Protein AF-A0A2I1HEQ5-F1 (afdb_monomer)

Organism: NCBI:txid588596

Structure (mmCIF, N/CA/C/O backbone):
data_AF-A0A2I1HEQ5-F1
#
_entry.id   AF-A0A2I1HEQ5-F1
#
loop_
_atom_site.group_PDB
_atom_site.id
_atom_site.type_symbol
_atom_site.label_atom_id
_atom_site.label_alt_id
_atom_site.label_comp_id
_atom_site.label_asym_id
_atom_site.label_entity_id
_atom_site.label_seq_id
_atom_site.pdbx_PDB_ins_code
_atom_site.Cartn_x
_atom_site.Cartn_y
_atom_site.Cartn_z
_atom_site.occupancy
_atom_site.B_iso_or_equiv
_atom_site.auth_seq_id
_atom_site.auth_comp_id
_atom_site.auth_asym_id
_atom_site.auth_atom_id
_atom_site.pdbx_PDB_model_num
ATOM 1 N N . MET A 1 1 ? -15.026 23.126 -19.204 1.00 36.38 1 MET A N 1
ATOM 2 C CA . MET A 1 1 ? -14.667 22.413 -20.449 1.00 36.38 1 MET A CA 1
ATOM 3 C C . MET A 1 1 ? -15.537 21.174 -20.528 1.00 36.38 1 MET A C 1
ATOM 5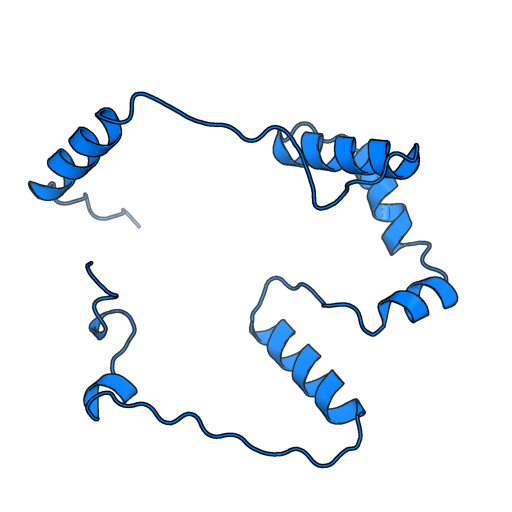 O O . MET A 1 1 ? -15.381 20.282 -19.709 1.00 36.38 1 MET A O 1
ATOM 9 N N . TYR A 1 2 ? -16.536 21.182 -21.407 1.00 38.19 2 TYR A N 1
ATOM 10 C CA . TYR A 1 2 ? -17.517 20.104 -21.507 1.00 38.19 2 TYR A CA 1
ATOM 11 C C . TYR A 1 2 ? -16.854 18.829 -22.041 1.00 38.19 2 TYR A C 1
ATOM 13 O O . TYR A 1 2 ? -16.224 18.858 -23.099 1.00 38.19 2 TYR A O 1
ATOM 21 N N . SER A 1 3 ? -16.997 17.726 -21.301 1.00 46.75 3 SER A N 1
ATOM 22 C CA . SER A 1 3 ? -16.622 16.391 -21.769 1.00 46.75 3 SER A CA 1
ATOM 23 C C . SER A 1 3 ? -17.430 16.061 -23.026 1.00 46.75 3 SER A C 1
ATOM 25 O O . SER A 1 3 ? -18.648 16.262 -23.069 1.00 46.75 3 SER A O 1
ATOM 27 N N . LYS A 1 4 ? -16.742 15.616 -24.081 1.00 48.09 4 LYS A N 1
ATOM 28 C CA . LYS A 1 4 ? -17.368 15.171 -25.330 1.00 48.09 4 LYS A CA 1
ATOM 29 C C . LYS A 1 4 ? -18.312 14.006 -25.006 1.00 48.09 4 LYS A C 1
ATOM 31 O O . LYS A 1 4 ? -17.922 13.083 -24.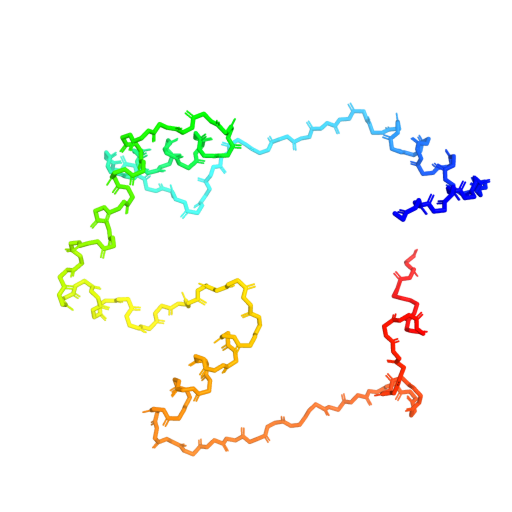299 1.00 48.09 4 LYS A O 1
ATOM 36 N N . LYS A 1 5 ? -19.544 14.053 -25.529 1.00 50.50 5 LYS A N 1
ATOM 37 C CA . LYS A 1 5 ? -20.526 12.961 -25.411 1.00 50.50 5 LYS A CA 1
ATOM 38 C C . LYS A 1 5 ? -19.878 11.618 -25.794 1.00 50.50 5 LYS A C 1
ATOM 40 O O . LYS A 1 5 ? -19.220 11.578 -26.839 1.00 50.50 5 LYS A O 1
ATOM 45 N N . PRO A 1 6 ? -20.081 10.538 -25.018 1.00 51.81 6 PRO A N 1
ATOM 46 C CA . PRO A 1 6 ? -19.622 9.219 -25.420 1.00 51.81 6 PRO A CA 1
ATOM 47 C C . PRO A 1 6 ? -20.369 8.816 -26.695 1.00 51.81 6 PRO A C 1
ATOM 49 O O . PRO A 1 6 ? -21.592 8.945 -26.786 1.00 51.81 6 PRO A O 1
ATOM 52 N N . ARG A 1 7 ? -19.623 8.382 -27.712 1.00 54.69 7 ARG A N 1
ATOM 53 C CA . ARG A 1 7 ? -20.217 7.717 -28.872 1.00 54.69 7 ARG A CA 1
ATOM 54 C C . ARG A 1 7 ? -20.692 6.353 -28.382 1.00 54.69 7 ARG A C 1
ATOM 56 O O . ARG A 1 7 ? -19.891 5.579 -27.868 1.00 54.69 7 ARG A O 1
ATOM 63 N N . HIS A 1 8 ? -21.992 6.101 -28.479 1.00 52.38 8 HIS A N 1
ATOM 64 C CA . HIS A 1 8 ? -22.569 4.790 -28.208 1.00 52.38 8 HIS A CA 1
ATOM 65 C C . HIS A 1 8 ? -22.180 3.840 -29.347 1.00 52.38 8 HIS A C 1
ATOM 67 O O . HIS A 1 8 ? -22.918 3.707 -30.321 1.00 52.38 8 HIS A O 1
ATOM 73 N N . ASP A 1 9 ? -21.003 3.226 -29.245 1.00 58.19 9 ASP A N 1
ATOM 74 C CA . ASP A 1 9 ? -20.638 2.086 -30.083 1.00 58.19 9 ASP A CA 1
ATOM 75 C C . ASP A 1 9 ? -21.396 0.844 -29.599 1.00 58.19 9 ASP A C 1
ATOM 77 O O . ASP A 1 9 ? -21.601 0.644 -28.400 1.00 58.19 9 ASP A O 1
ATOM 81 N N . SER A 1 10 ? -21.805 -0.022 -30.527 1.00 58.12 10 SER A N 1
ATOM 82 C CA . SER A 1 10 ? -22.541 -1.268 -30.247 1.00 58.12 10 SER A CA 1
ATOM 83 C C . SER A 1 10 ? -21.844 -2.190 -29.233 1.00 58.12 10 SER A C 1
ATOM 85 O O . SER A 1 10 ? -22.509 -2.988 -28.572 1.00 58.12 10 SER A O 1
ATOM 87 N N . LEU A 1 11 ? -20.529 -2.039 -29.050 1.00 58.59 11 LEU A N 1
ATOM 88 C CA . LEU A 1 11 ? -19.730 -2.723 -28.032 1.00 58.59 11 LEU A CA 1
ATOM 89 C C . LEU A 1 11 ? -20.090 -2.313 -26.592 1.00 58.59 11 LEU A C 1
ATOM 91 O O . LEU A 1 11 ? -20.060 -3.170 -25.709 1.00 58.59 11 LEU A O 1
ATOM 95 N N . SER A 1 12 ? -20.487 -1.057 -26.332 1.00 58.09 12 SER A N 1
ATOM 96 C CA . SER A 1 12 ? -20.818 -0.610 -24.963 1.00 58.09 12 SER A CA 1
ATOM 97 C C . SER A 1 12 ? -22.100 -1.251 -24.433 1.00 58.09 12 SER A C 1
ATOM 99 O O . SER A 1 12 ? -22.255 -1.453 -23.233 1.00 58.09 12 SER A O 1
ATOM 101 N N . ASN A 1 13 ? -23.036 -1.570 -25.328 1.00 60.78 13 ASN A N 1
ATOM 102 C CA . ASN A 1 13 ? -24.270 -2.257 -24.956 1.00 60.78 13 ASN A CA 1
ATOM 103 C C . ASN A 1 13 ? -23.996 -3.735 -24.636 1.00 60.78 13 ASN A C 1
ATOM 105 O O . ASN A 1 13 ? -24.635 -4.301 -23.753 1.00 60.78 13 ASN A O 1
ATOM 109 N N . ASN A 1 14 ? -23.009 -4.346 -25.298 1.00 69.94 14 ASN A N 1
ATOM 110 C CA . ASN A 1 14 ? -22.616 -5.729 -25.037 1.00 69.94 14 ASN A CA 1
ATOM 111 C C . ASN A 1 14 ? -21.898 -5.894 -23.692 1.00 69.94 14 ASN A C 1
ATOM 113 O O . ASN A 1 14 ? -22.190 -6.853 -22.983 1.00 69.94 14 ASN A O 1
ATOM 117 N N . SER A 1 15 ? -21.023 -4.965 -23.292 1.00 73.38 15 SER A N 1
ATOM 118 C CA . SER A 1 15 ? -20.339 -5.053 -21.991 1.00 73.38 15 SER A CA 1
ATOM 119 C C . SER A 1 15 ? -21.303 -4.923 -20.809 1.00 73.38 15 SER A C 1
ATOM 121 O O . SER A 1 15 ? -21.199 -5.688 -19.852 1.00 73.38 15 SER A O 1
ATOM 123 N N . MET A 1 16 ? -22.291 -4.026 -20.896 1.00 76.94 16 MET A N 1
ATOM 124 C CA . MET A 1 16 ? -23.342 -3.896 -19.881 1.00 76.94 16 MET A CA 1
ATOM 125 C C . MET A 1 16 ? -24.198 -5.168 -19.791 1.00 76.94 16 MET A C 1
ATOM 127 O O . MET A 1 16 ? -24.525 -5.625 -18.698 1.00 76.94 16 MET A O 1
ATOM 131 N N . ASN A 1 17 ? -24.531 -5.775 -20.934 1.00 81.75 17 ASN A N 1
ATOM 132 C CA . ASN A 1 17 ? -25.288 -7.025 -20.968 1.00 81.75 17 ASN A CA 1
ATOM 133 C C . ASN A 1 17 ? -24.514 -8.189 -20.337 1.00 81.75 17 ASN A C 1
ATOM 135 O O . ASN A 1 17 ? -25.112 -8.962 -19.599 1.00 81.75 17 ASN A O 1
ATOM 139 N N . VAL A 1 18 ? -23.203 -8.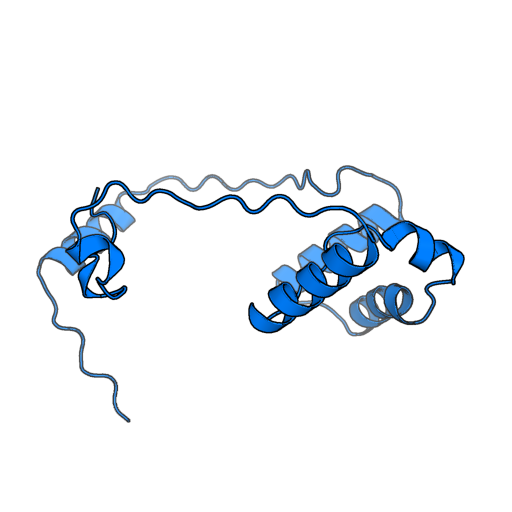294 -20.581 1.00 82.62 18 VAL A N 1
ATOM 140 C CA . VAL A 1 18 ? -22.334 -9.297 -19.938 1.00 82.62 18 VAL A CA 1
ATOM 141 C C . VAL A 1 18 ? -22.201 -9.031 -18.438 1.00 82.62 18 VAL A C 1
ATOM 143 O O . VAL A 1 18 ? -22.303 -9.961 -17.647 1.00 82.62 18 VAL A O 1
ATOM 146 N N . TYR A 1 19 ? -22.056 -7.771 -18.018 1.00 83.69 19 TYR A N 1
ATOM 147 C CA . TYR A 1 19 ? -22.042 -7.420 -16.596 1.00 83.69 19 TYR A CA 1
ATOM 148 C C . TYR A 1 19 ? -23.340 -7.844 -15.888 1.00 83.69 19 TYR A C 1
ATOM 150 O O . TYR A 1 19 ? -23.309 -8.417 -14.803 1.00 83.69 19 TYR A O 1
ATOM 158 N N . ASN A 1 20 ? -24.488 -7.654 -16.538 1.00 84.94 20 ASN A N 1
ATOM 159 C CA . ASN A 1 20 ? -25.787 -8.069 -16.005 1.00 84.94 20 ASN A CA 1
ATOM 160 C C . ASN A 1 20 ? -25.994 -9.600 -15.987 1.00 84.94 20 ASN A C 1
ATOM 162 O O . ASN A 1 20 ? -26.991 -10.062 -15.436 1.00 84.94 20 ASN A O 1
ATOM 166 N N . GLN A 1 21 ? -25.095 -10.392 -16.587 1.00 88.56 21 GLN A N 1
ATOM 167 C CA . GLN A 1 21 ? -25.128 -11.858 -16.508 1.00 88.56 21 GLN A CA 1
ATOM 168 C C . GLN A 1 21 ? -24.462 -12.400 -15.238 1.00 88.56 21 GLN A C 1
ATOM 170 O O . GLN A 1 21 ? -24.662 -13.572 -14.919 1.00 88.56 21 GLN A O 1
ATOM 175 N N . PHE A 1 22 ? -23.697 -11.589 -14.498 1.00 88.75 22 PHE A N 1
ATOM 176 C CA . PHE A 1 22 ? -23.175 -12.008 -13.200 1.00 88.75 22 PHE A CA 1
ATOM 177 C C . PHE A 1 22 ? -24.327 -12.146 -12.200 1.00 88.75 22 PHE A C 1
ATOM 179 O O . PHE A 1 22 ? -24.989 -11.171 -11.853 1.00 88.75 22 PHE A O 1
ATOM 186 N N . GLN A 1 23 ? -24.572 -13.375 -11.747 1.00 90.44 23 GLN A N 1
ATOM 187 C CA . GLN A 1 23 ? -25.639 -13.689 -10.787 1.00 90.44 23 GLN A CA 1
ATOM 188 C C . GLN A 1 23 ? -25.128 -13.790 -9.350 1.00 90.44 23 GLN A C 1
ATOM 190 O O . GLN A 1 23 ? -25.904 -13.668 -8.406 1.00 90.44 23 GLN A O 1
ATOM 195 N N . GLU A 1 24 ? -23.826 -14.008 -9.182 1.00 91.75 24 GLU A N 1
ATOM 196 C CA . GLU A 1 24 ? -23.217 -14.301 -7.894 1.00 91.75 24 GLU A CA 1
ATOM 197 C C . GLU A 1 24 ? -22.087 -13.319 -7.607 1.00 91.75 24 GLU A C 1
ATOM 199 O O . GLU A 1 24 ? -21.234 -13.051 -8.456 1.00 91.75 24 GLU A O 1
ATOM 204 N N . VAL A 1 25 ? -22.077 -12.801 -6.380 1.00 89.44 25 VAL A N 1
ATOM 205 C CA . VAL A 1 25 ? -20.992 -11.984 -5.843 1.00 89.44 25 VAL A CA 1
ATOM 206 C C . VAL A 1 25 ? -20.460 -12.692 -4.608 1.00 89.44 25 VAL A C 1
ATOM 208 O O . VAL A 1 25 ? -21.180 -12.879 -3.629 1.00 89.44 25 VAL A O 1
ATOM 211 N N . TYR A 1 26 ? -19.189 -13.081 -4.655 1.00 91.00 26 TYR A N 1
ATOM 212 C CA . TYR A 1 26 ? -18.495 -13.695 -3.530 1.00 91.00 26 TYR A CA 1
ATOM 213 C C . TYR A 1 26 ? -17.669 -12.632 -2.813 1.00 91.00 26 TYR A C 1
ATOM 215 O O . TYR A 1 26 ? -16.673 -12.143 -3.346 1.00 91.00 26 TYR A O 1
ATOM 223 N N . GLN A 1 27 ? -18.082 -12.272 -1.600 1.00 89.12 27 GLN A N 1
ATOM 224 C CA . GLN A 1 27 ? -17.344 -11.345 -0.750 1.00 89.12 27 GLN A CA 1
ATOM 225 C C . GLN A 1 27 ? -16.475 -12.122 0.240 1.00 89.12 27 GLN A C 1
ATOM 227 O O . GLN A 1 27 ? -16.955 -13.009 0.944 1.00 89.12 27 GLN A O 1
ATOM 232 N N . LEU A 1 28 ? -15.191 -11.774 0.307 1.00 89.94 28 LEU A N 1
ATOM 233 C CA . LEU A 1 28 ? -14.299 -12.255 1.358 1.00 89.94 28 LEU A CA 1
ATOM 234 C C . LEU A 1 28 ? -14.487 -11.380 2.602 1.00 89.94 28 LEU A C 1
ATOM 236 O O . LEU A 1 28 ? -14.384 -10.159 2.521 1.00 89.94 28 LEU A O 1
ATOM 240 N N . ASP A 1 29 ? -14.739 -12.005 3.747 1.00 83.69 29 ASP A N 1
ATOM 241 C CA . ASP A 1 29 ? -14.982 -11.331 5.032 1.00 83.69 29 ASP A CA 1
ATOM 242 C C . ASP A 1 29 ? -13.748 -11.322 5.955 1.00 83.69 29 ASP A C 1
ATOM 244 O O . ASP A 1 29 ? -13.678 -10.594 6.949 1.00 83.69 29 ASP A O 1
ATOM 248 N N . THR A 1 30 ? -12.749 -12.141 5.629 1.00 83.62 30 THR A N 1
ATOM 249 C CA . THR A 1 30 ? -11.641 -12.439 6.530 1.00 83.62 30 THR A CA 1
ATOM 250 C C . THR A 1 30 ? -10.368 -11.710 6.115 1.00 83.62 30 THR A C 1
ATOM 252 O O . THR A 1 30 ? -9.716 -12.040 5.123 1.00 83.62 30 THR A O 1
ATOM 255 N N . VAL A 1 31 ? -9.953 -10.761 6.953 1.00 81.75 31 VAL A N 1
ATOM 256 C CA . VAL A 1 31 ? -8.688 -10.031 6.820 1.00 81.75 31 VAL A CA 1
ATOM 257 C C . VAL A 1 31 ? -7.513 -10.911 7.268 1.00 81.75 31 VAL A C 1
ATOM 259 O O . VAL A 1 31 ? -7.390 -11.228 8.450 1.00 81.75 31 VAL A O 1
ATOM 262 N N . ARG A 1 32 ? -6.630 -11.298 6.334 1.00 83.94 32 ARG A N 1
ATOM 263 C CA . ARG A 1 32 ? -5.446 -12.136 6.629 1.00 83.94 32 ARG A CA 1
ATOM 264 C C . ARG A 1 32 ? -4.158 -11.357 6.904 1.00 83.94 32 ARG A C 1
ATOM 266 O O . ARG A 1 32 ? -3.275 -11.893 7.563 1.00 83.94 32 ARG A O 1
ATOM 273 N N . HIS A 1 33 ? -4.034 -10.119 6.422 1.00 76.44 33 HIS A N 1
ATOM 274 C CA . HIS A 1 33 ? -2.810 -9.322 6.595 1.00 76.44 33 HIS A CA 1
ATOM 275 C C . HIS A 1 33 ? -2.571 -8.896 8.055 1.00 76.44 33 HIS A C 1
ATOM 277 O O . HIS A 1 33 ? -1.426 -8.709 8.457 1.00 76.44 33 HIS A O 1
ATOM 283 N N . GLN A 1 34 ? -3.634 -8.813 8.860 1.00 81.31 34 GLN A N 1
ATOM 284 C CA . GLN A 1 34 ? -3.614 -8.508 10.291 1.00 81.31 34 GLN A CA 1
ATOM 285 C C . GLN A 1 34 ? -4.206 -9.682 11.092 1.00 81.31 34 GLN A C 1
ATOM 287 O O . GLN A 1 34 ? -5.191 -9.526 11.805 1.00 81.31 34 GLN A O 1
ATOM 292 N N . SER A 1 35 ? -3.638 -10.886 10.962 1.00 79.06 35 SER A N 1
ATOM 293 C CA . SER A 1 35 ? -4.176 -12.111 11.590 1.00 79.06 35 SER A CA 1
ATOM 294 C C . SER A 1 35 ? -4.049 -12.173 13.120 1.00 79.06 35 SER A C 1
ATOM 296 O O . SER A 1 35 ? -4.450 -13.160 13.738 1.00 79.06 35 SER A O 1
ATOM 298 N N . GLY A 1 36 ? -3.422 -11.173 13.734 1.00 85.31 36 GLY A N 1
ATOM 299 C CA . GLY A 1 36 ? -3.236 -11.110 15.173 1.00 85.31 36 GLY A CA 1
ATOM 300 C C . GLY A 1 36 ? -4.513 -10.706 15.918 1.00 85.31 36 GLY A C 1
ATOM 301 O O . GLY A 1 36 ? -5.398 -10.059 15.366 1.00 85.31 36 GLY A O 1
ATOM 302 N N . ASN A 1 37 ? -4.614 -11.122 17.181 1.00 86.94 37 ASN A N 1
ATOM 303 C CA . ASN A 1 37 ? -5.824 -11.001 17.996 1.00 86.94 37 ASN A CA 1
ATOM 304 C C . ASN A 1 37 ? -5.608 -10.256 19.322 1.00 86.94 37 ASN A C 1
ATOM 306 O O . ASN A 1 37 ? -6.454 -10.363 20.215 1.00 86.94 37 ASN A O 1
ATOM 310 N N . SER A 1 38 ? -4.500 -9.522 19.471 1.00 91.88 38 SER A N 1
ATOM 311 C CA . SER A 1 38 ? -4.311 -8.654 20.638 1.00 91.88 38 SER A CA 1
ATOM 312 C C . SER A 1 38 ? -5.357 -7.523 20.655 1.00 91.88 38 SER A C 1
ATOM 314 O O . SER A 1 38 ? -5.916 -7.193 19.601 1.00 91.88 38 SER A O 1
ATOM 316 N N . PRO A 1 39 ? -5.647 -6.914 21.820 1.00 91.31 39 PRO A N 1
ATOM 317 C CA . PRO A 1 39 ? -6.547 -5.762 21.906 1.00 91.31 39 PRO A CA 1
ATOM 318 C C . PRO A 1 39 ? -6.171 -4.631 20.938 1.00 91.31 39 PRO A C 1
ATOM 320 O O . PRO A 1 39 ? -7.039 -4.075 20.273 1.00 91.31 39 PRO A O 1
ATOM 323 N N . GLU A 1 40 ? -4.876 -4.354 20.792 1.00 88.00 40 GLU A N 1
ATOM 324 C CA . GLU A 1 40 ? -4.337 -3.323 19.901 1.00 88.00 40 GLU A CA 1
ATOM 325 C C . GLU A 1 40 ? -4.551 -3.685 18.427 1.00 88.00 40 GLU A C 1
ATOM 327 O O . GLU A 1 40 ? -4.922 -2.835 17.623 1.00 88.00 40 GLU A O 1
ATOM 332 N N . GLN A 1 41 ? -4.358 -4.956 18.063 1.00 88.00 41 GLN A N 1
ATOM 333 C CA . GLN A 1 41 ? -4.556 -5.433 16.692 1.00 88.00 41 GLN A CA 1
ATOM 334 C C . GLN A 1 41 ? -6.031 -5.407 16.284 1.00 88.00 41 GLN A C 1
ATOM 336 O O . GLN A 1 41 ? -6.343 -5.051 15.148 1.00 88.00 41 GLN A O 1
ATOM 341 N N . ARG A 1 42 ? -6.937 -5.745 17.211 1.00 90.31 42 ARG A N 1
ATOM 342 C CA . ARG A 1 42 ? -8.386 -5.622 16.994 1.00 90.31 42 ARG A CA 1
ATOM 343 C C . ARG A 1 42 ? -8.792 -4.165 16.823 1.00 90.31 42 ARG A C 1
ATOM 345 O O . ARG A 1 42 ? -9.418 -3.845 15.823 1.00 90.31 42 ARG A O 1
ATOM 352 N N . LEU A 1 43 ? -8.340 -3.288 17.722 1.00 91.00 43 LEU A N 1
ATOM 353 C CA . LEU A 1 43 ? -8.585 -1.849 17.629 1.00 91.00 43 LEU A CA 1
ATOM 354 C C . LEU A 1 43 ? -8.100 -1.282 16.289 1.00 91.00 43 LEU A C 1
ATOM 356 O O . LEU A 1 43 ? -8.829 -0.560 15.618 1.00 91.00 43 LEU A O 1
ATOM 360 N N . PHE A 1 44 ? -6.892 -1.650 15.862 1.00 89.88 44 PHE A N 1
ATOM 361 C CA . PHE A 1 44 ? -6.359 -1.217 14.575 1.00 89.88 44 PHE A CA 1
ATOM 362 C C . PHE A 1 44 ? -7.198 -1.728 13.395 1.00 89.88 44 PHE A C 1
ATOM 364 O O . PHE A 1 44 ? -7.482 -0.968 12.471 1.00 89.88 44 PHE A O 1
ATOM 371 N N . LYS A 1 45 ? -7.638 -2.993 13.427 1.00 91.00 45 LYS A N 1
ATOM 372 C CA . LYS A 1 45 ? -8.528 -3.552 12.400 1.00 91.00 45 LYS A CA 1
ATOM 373 C C . LYS A 1 45 ? -9.855 -2.792 12.336 1.00 91.00 45 LYS A C 1
ATOM 375 O O . LYS A 1 45 ? -10.303 -2.472 11.238 1.0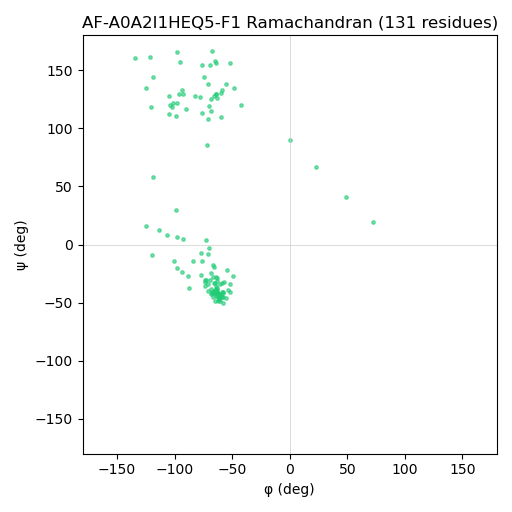0 91.00 45 LYS A O 1
ATOM 380 N N . ASP A 1 46 ? -10.448 -2.486 13.483 1.00 91.31 46 ASP A N 1
ATOM 381 C CA . ASP A 1 46 ? -11.722 -1.772 13.558 1.00 91.31 46 ASP A CA 1
ATOM 382 C C . ASP A 1 46 ? -11.592 -0.349 12.997 1.00 91.31 46 ASP A C 1
ATOM 384 O O . ASP A 1 46 ? -12.424 0.067 12.192 1.00 91.31 46 ASP A O 1
ATOM 388 N N . ILE A 1 47 ? -10.500 0.358 13.313 1.00 93.50 47 ILE A N 1
ATOM 389 C CA . ILE A 1 47 ? -10.188 1.678 12.736 1.00 93.50 47 ILE A CA 1
ATOM 390 C C . ILE A 1 47 ? -10.082 1.603 11.205 1.00 93.50 47 ILE A C 1
ATOM 392 O O . ILE A 1 47 ? -10.644 2.444 10.502 1.00 93.50 47 ILE A O 1
ATOM 396 N N . LEU A 1 48 ? -9.389 0.595 10.663 1.00 91.44 48 LEU A N 1
ATOM 397 C CA . LEU A 1 48 ? -9.262 0.423 9.211 1.00 91.44 48 LEU A CA 1
ATOM 398 C C . LEU A 1 48 ? -10.612 0.160 8.533 1.00 91.44 48 LEU A C 1
ATOM 400 O O . LEU A 1 48 ? -10.859 0.698 7.454 1.00 91.44 48 LEU A O 1
ATOM 404 N N . MET A 1 49 ? -11.486 -0.630 9.160 1.00 90.50 49 MET A N 1
ATOM 405 C CA . MET A 1 49 ? -12.841 -0.866 8.650 1.00 90.50 49 MET A CA 1
ATOM 406 C C . MET A 1 49 ? -13.669 0.421 8.652 1.00 90.50 49 MET A C 1
ATOM 408 O O . MET A 1 49 ? -14.293 0.749 7.649 1.00 90.50 49 MET A O 1
ATOM 412 N N . GLN A 1 50 ? -13.605 1.210 9.726 1.00 94.12 50 GLN A N 1
ATOM 413 C CA . GLN A 1 50 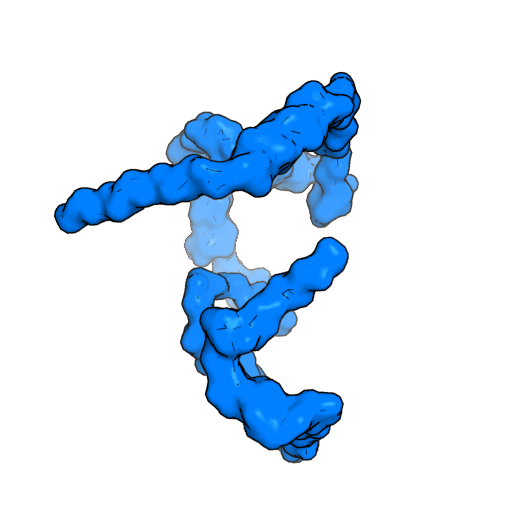? -14.313 2.490 9.792 1.00 94.12 50 GLN A CA 1
ATOM 414 C C . GLN A 1 50 ? -13.804 3.507 8.762 1.00 94.12 50 GLN A C 1
ATOM 416 O O . GLN A 1 50 ? -14.594 4.272 8.209 1.00 94.12 50 GLN A O 1
ATOM 421 N N . LEU A 1 51 ? -12.498 3.518 8.478 1.00 93.38 51 LEU A N 1
ATOM 422 C CA . LEU A 1 51 ? -11.918 4.334 7.408 1.00 93.38 51 LEU A CA 1
ATOM 423 C C . LEU A 1 51 ? -12.411 3.895 6.027 1.00 93.38 51 LEU A C 1
ATOM 425 O O . LEU A 1 51 ? -12.716 4.749 5.197 1.00 93.38 51 LEU A O 1
ATOM 429 N N . TYR A 1 52 ? -12.506 2.585 5.789 1.00 90.50 52 TYR A N 1
ATOM 430 C CA . TYR A 1 52 ? -13.031 2.030 4.541 1.00 90.50 52 TYR A CA 1
ATOM 431 C C . TYR A 1 52 ? -14.500 2.416 4.317 1.00 90.50 52 TYR A C 1
ATOM 433 O O . TYR A 1 52 ? -14.858 2.864 3.230 1.00 90.50 52 TYR A O 1
ATOM 441 N N . ASP A 1 53 ? -15.318 2.322 5.366 1.00 93.44 53 ASP A N 1
ATOM 442 C CA . ASP A 1 53 ? -16.742 2.674 5.332 1.00 93.44 53 ASP A CA 1
ATOM 443 C C . ASP A 1 53 ? -16.991 4.197 5.363 1.00 93.44 53 ASP A C 1
ATOM 445 O O . ASP A 1 53 ? -18.126 4.653 5.217 1.00 93.44 53 ASP A O 1
ATOM 449 N N . GLY A 1 54 ? -15.945 5.009 5.558 1.00 92.69 54 GLY A N 1
ATOM 450 C CA . GLY A 1 54 ? -16.041 6.469 5.629 1.00 92.69 54 GLY A CA 1
ATOM 451 C C . GLY A 1 54 ? -16.689 6.999 6.914 1.00 92.69 54 GLY A C 1
ATOM 452 O O . GLY A 1 54 ? -17.136 8.144 6.946 1.00 92.69 54 GLY A O 1
ATOM 453 N N . VAL A 1 55 ? -16.738 6.186 7.972 1.00 95.69 55 VAL A N 1
ATOM 454 C CA . VAL A 1 55 ? -17.357 6.510 9.272 1.00 95.69 55 VAL A CA 1
ATOM 455 C C . VAL A 1 55 ? -16.334 6.775 10.383 1.00 95.69 55 VAL A C 1
ATOM 457 O O . VAL A 1 55 ? -16.713 6.913 11.543 1.00 95.69 55 VAL A O 1
ATOM 460 N N . SER A 1 56 ? -15.044 6.862 10.041 1.00 93.81 56 SER A N 1
ATOM 461 C CA . SER A 1 56 ? -13.960 7.129 10.995 1.00 93.81 56 SER A CA 1
ATOM 462 C C . SER A 1 56 ? -14.181 8.412 11.799 1.00 93.81 56 SER A C 1
ATOM 464 O O . SER A 1 56 ? -14.533 9.458 11.242 1.00 93.81 56 SER A O 1
ATOM 466 N N . THR A 1 57 ? -13.883 8.356 13.089 1.00 94.50 57 THR A N 1
ATOM 467 C CA . THR A 1 57 ? -14.010 9.462 14.037 1.00 94.50 57 THR A CA 1
ATOM 468 C C . THR A 1 57 ? -12.682 10.180 14.270 1.00 94.50 57 THR A C 1
ATOM 470 O O . THR A 1 57 ? -11.602 9.686 13.952 1.00 94.50 57 THR A O 1
ATOM 473 N N . ILE A 1 58 ? -12.742 11.366 14.883 1.00 94.12 58 ILE A N 1
ATOM 474 C CA . ILE A 1 58 ? -11.544 12.118 15.292 1.00 94.12 58 ILE A CA 1
ATOM 475 C C . ILE A 1 58 ? -10.678 11.309 16.271 1.00 94.12 58 ILE A C 1
ATOM 477 O O . ILE A 1 58 ? -9.456 11.450 16.259 1.00 94.12 58 ILE A O 1
ATOM 481 N N . ASP A 1 59 ? -11.282 10.476 17.118 1.00 92.75 59 ASP A N 1
ATOM 482 C CA . ASP A 1 59 ? -10.528 9.681 18.085 1.00 92.75 59 ASP A CA 1
ATOM 483 C C . ASP A 1 59 ? -9.739 8.557 17.399 1.00 92.75 59 ASP A C 1
ATOM 485 O O . ASP A 1 59 ? -8.586 8.327 17.766 1.00 92.75 59 ASP A O 1
ATOM 489 N N . ASP A 1 60 ? -10.267 7.975 16.319 1.00 92.44 60 ASP A N 1
ATOM 490 C CA . ASP A 1 60 ? -9.522 7.027 15.478 1.00 92.44 60 ASP A CA 1
ATOM 491 C C . ASP A 1 60 ? -8.285 7.687 14.857 1.00 92.44 60 ASP A C 1
ATOM 493 O O . ASP A 1 60 ? -7.181 7.136 14.886 1.00 92.44 60 ASP A O 1
ATOM 497 N N . TRP A 1 61 ? -8.431 8.925 14.373 1.00 91.25 61 TRP A N 1
ATOM 498 C CA . TRP A 1 61 ? -7.307 9.707 13.857 1.00 91.25 61 TRP A CA 1
ATOM 499 C C . TRP A 1 61 ? -6.266 10.024 14.932 1.00 91.25 61 TRP A C 1
ATOM 501 O O . TRP A 1 61 ? -5.069 9.973 14.650 1.00 91.25 61 TRP A O 1
ATOM 511 N N . LYS A 1 62 ? -6.686 10.321 16.170 1.00 91.25 62 LYS A N 1
ATOM 512 C CA . LYS A 1 62 ? -5.750 10.530 17.289 1.00 91.25 62 LYS A CA 1
ATOM 513 C C . LYS A 1 62 ? -4.960 9.262 17.594 1.00 91.25 62 LYS A C 1
ATOM 515 O O . LYS A 1 62 ? -3.761 9.360 17.841 1.00 91.25 62 LYS A O 1
ATOM 520 N N . ILE A 1 63 ? -5.606 8.096 17.554 1.00 89.94 63 ILE A N 1
ATOM 521 C CA . ILE A 1 63 ? -4.940 6.807 17.771 1.00 89.94 63 ILE A CA 1
ATOM 522 C C . ILE A 1 63 ? -3.868 6.581 16.702 1.00 89.94 63 ILE A C 1
ATOM 524 O O . ILE A 1 63 ? -2.727 6.279 17.041 1.00 89.94 63 ILE A O 1
ATOM 528 N N . LEU A 1 64 ? -4.184 6.813 15.426 1.00 88.62 64 LEU A N 1
ATOM 529 C CA . LEU A 1 64 ? -3.197 6.708 14.345 1.00 88.62 64 LEU A CA 1
ATOM 530 C C . LEU A 1 64 ? -2.067 7.739 14.483 1.00 88.62 64 LEU A C 1
ATOM 532 O O . LEU A 1 64 ? -0.904 7.423 14.238 1.00 88.62 64 LEU A O 1
ATOM 536 N N . ALA A 1 65 ? -2.382 8.961 14.917 1.00 86.94 65 ALA A N 1
ATOM 537 C CA . ALA A 1 65 ? -1.400 10.027 15.105 1.00 86.94 65 ALA A CA 1
ATOM 538 C C . ALA A 1 65 ? -0.357 9.710 16.191 1.00 86.94 65 ALA A C 1
ATOM 540 O O . ALA A 1 65 ? 0.778 10.182 16.097 1.00 86.94 65 ALA A O 1
ATOM 541 N N . ILE A 1 66 ? -0.697 8.893 17.198 1.00 82.75 66 ILE A N 1
ATOM 542 C CA . ILE A 1 66 ? 0.256 8.447 18.229 1.00 82.75 66 ILE A CA 1
ATOM 543 C C . ILE A 1 66 ? 1.451 7.731 17.590 1.00 82.75 66 ILE A C 1
ATOM 545 O O . ILE A 1 66 ? 2.585 7.997 17.986 1.00 82.75 66 ILE A O 1
ATOM 549 N N . CYS A 1 67 ? 1.220 6.897 16.571 1.00 70.31 67 CYS A N 1
ATOM 550 C CA . CYS A 1 67 ? 2.283 6.167 15.876 1.00 70.31 67 CYS A CA 1
ATOM 551 C C . CYS A 1 67 ? 3.277 7.095 15.161 1.00 70.31 67 CYS A C 1
ATOM 553 O O . CYS A 1 67 ? 4.444 6.747 15.022 1.00 70.31 67 CYS A O 1
ATOM 555 N N . PHE A 1 68 ? 2.840 8.283 14.734 1.00 69.25 68 PHE A N 1
ATOM 556 C CA . PHE A 1 68 ? 3.709 9.260 14.071 1.00 69.25 68 PHE A CA 1
ATOM 557 C C . PHE A 1 68 ? 4.432 10.177 15.060 1.00 69.25 68 PHE A C 1
ATOM 559 O O . PHE A 1 68 ? 5.585 10.535 14.842 1.00 69.25 68 PHE A O 1
ATOM 566 N N . ASN A 1 69 ? 3.761 10.568 16.146 1.00 67.94 69 ASN A N 1
ATOM 567 C CA . ASN A 1 69 ? 4.281 11.577 17.071 1.00 67.94 69 ASN A CA 1
ATOM 568 C C . ASN A 1 69 ? 5.154 10.994 18.190 1.00 67.94 69 ASN A C 1
ATOM 570 O O . ASN A 1 69 ? 6.015 11.698 18.713 1.00 67.94 69 ASN A O 1
ATOM 574 N N . ASN A 1 70 ? 4.936 9.731 18.568 1.00 60.38 70 ASN A N 1
ATOM 575 C CA . ASN A 1 70 ? 5.580 9.110 19.730 1.00 60.38 70 ASN A CA 1
ATOM 576 C C . ASN A 1 70 ? 6.552 7.981 19.369 1.00 60.38 70 ASN A C 1
ATOM 578 O O . ASN A 1 70 ? 6.985 7.252 20.262 1.00 60.38 70 ASN A O 1
ATOM 582 N N . SER A 1 71 ? 6.924 7.835 18.094 1.00 62.72 71 SER A N 1
ATOM 583 C CA . SER A 1 71 ? 7.924 6.851 17.684 1.00 62.72 71 SER A CA 1
ATOM 584 C C . SER A 1 71 ? 9.249 7.139 18.400 1.00 62.72 71 SER A C 1
ATOM 586 O O . SER A 1 71 ? 9.910 8.150 18.138 1.00 62.72 71 SER A O 1
ATOM 588 N N . SER A 1 72 ? 9.639 6.274 19.334 1.00 65.00 72 SER A N 1
ATOM 589 C CA . SER A 1 72 ? 10.957 6.370 19.967 1.00 65.00 72 SER A CA 1
ATOM 590 C C . SER A 1 72 ? 12.053 6.137 18.920 1.00 65.00 72 SER A C 1
ATOM 592 O O . SER A 1 72 ? 11.828 5.457 17.917 1.00 65.00 72 SER A O 1
ATOM 594 N N . THR A 1 73 ? 13.273 6.633 19.150 1.00 64.88 73 THR A N 1
ATOM 595 C CA . THR A 1 73 ? 14.425 6.331 18.277 1.00 64.88 73 THR A CA 1
ATOM 596 C C . THR A 1 73 ? 14.591 4.821 18.059 1.00 64.88 73 THR A C 1
ATOM 598 O O . THR A 1 73 ? 14.953 4.387 16.971 1.00 64.88 73 THR A O 1
ATOM 601 N N . THR A 1 74 ? 14.264 4.007 19.067 1.00 71.62 74 THR A N 1
ATOM 602 C CA . THR A 1 74 ? 14.298 2.539 19.004 1.00 71.62 74 THR A CA 1
ATOM 603 C C . THR A 1 74 ? 13.263 1.962 18.037 1.00 71.62 74 THR A C 1
ATOM 605 O O . THR A 1 74 ? 13.599 1.093 17.237 1.00 71.62 74 THR A O 1
ATOM 608 N N . GLU A 1 75 ? 12.024 2.450 18.081 1.00 71.06 75 GLU A N 1
ATOM 609 C CA . GLU A 1 75 ? 10.953 2.002 17.185 1.00 71.06 75 GLU A CA 1
ATOM 610 C C . GLU A 1 75 ? 11.224 2.443 15.743 1.00 71.06 75 GLU A C 1
ATOM 612 O O . GLU A 1 75 ? 11.157 1.634 14.822 1.00 71.06 75 GLU A O 1
ATOM 617 N N . ASN A 1 76 ? 11.672 3.685 15.546 1.00 73.38 76 ASN A N 1
ATOM 618 C CA . ASN A 1 76 ? 12.093 4.164 14.229 1.00 73.38 76 ASN A CA 1
ATOM 619 C C . ASN A 1 76 ? 13.222 3.313 13.643 1.00 73.38 76 ASN A C 1
ATOM 621 O O . ASN A 1 76 ? 13.170 2.941 12.470 1.00 73.38 76 ASN A O 1
ATOM 625 N N . ASN A 1 77 ? 14.196 2.922 14.472 1.00 79.12 77 ASN A N 1
ATOM 626 C CA . ASN A 1 77 ? 15.274 2.026 14.063 1.00 79.12 77 ASN A CA 1
ATOM 627 C C . ASN A 1 77 ? 14.763 0.649 13.604 1.00 79.12 77 ASN A C 1
ATOM 629 O O . ASN A 1 77 ? 15.324 0.078 12.667 1.00 79.12 77 ASN A O 1
ATOM 633 N N . GLN A 1 78 ? 13.685 0.132 14.204 1.00 82.38 78 GLN A N 1
ATOM 634 C CA . GLN A 1 78 ? 13.073 -1.138 13.801 1.00 82.38 78 GLN A CA 1
ATOM 635 C C . GLN A 1 78 ? 12.488 -1.076 12.381 1.00 82.38 78 GLN A C 1
ATOM 637 O O . GLN A 1 78 ? 12.544 -2.065 11.647 1.00 82.38 78 GLN A O 1
ATOM 642 N N . PHE A 1 79 ? 11.980 0.086 11.965 1.00 79.62 79 PHE A N 1
ATOM 643 C CA . PHE A 1 79 ? 11.365 0.287 10.650 1.00 79.62 79 PHE A CA 1
ATOM 644 C C . PHE A 1 79 ? 12.294 0.920 9.605 1.00 79.62 79 PHE A C 1
ATOM 646 O O . PHE A 1 79 ? 11.864 1.164 8.478 1.00 79.62 79 PHE A O 1
ATOM 653 N N . MET A 1 80 ? 13.582 1.118 9.902 1.00 79.69 80 MET A N 1
ATOM 654 C CA . MET A 1 80 ? 14.545 1.724 8.960 1.00 79.69 80 MET A CA 1
ATOM 655 C C . MET A 1 80 ? 14.583 1.028 7.593 1.00 79.69 80 MET A C 1
ATOM 657 O O . MET A 1 80 ? 14.647 1.672 6.540 1.00 79.69 80 MET A O 1
ATOM 661 N N . ASN A 1 81 ? 14.489 -0.302 7.605 1.00 82.44 81 ASN A N 1
ATOM 662 C CA . ASN A 1 81 ? 14.516 -1.131 6.400 1.00 82.44 81 ASN A CA 1
ATOM 663 C C . ASN A 1 81 ? 13.119 -1.440 5.839 1.00 82.44 81 ASN A C 1
ATOM 665 O O . ASN A 1 81 ? 13.005 -2.201 4.879 1.00 82.44 81 ASN A O 1
ATOM 669 N N . ALA A 1 82 ? 12.056 -0.866 6.406 1.00 87.75 82 ALA A N 1
ATOM 670 C CA . ALA A 1 82 ? 10.701 -1.073 5.918 1.00 87.75 82 ALA A CA 1
ATOM 671 C C . ALA A 1 82 ? 10.478 -0.408 4.548 1.00 87.75 82 ALA A C 1
ATOM 673 O O . ALA A 1 82 ? 11.130 0.579 4.170 1.00 87.75 82 ALA A O 1
ATOM 674 N N . ILE A 1 83 ? 9.514 -0.948 3.800 1.00 88.81 83 ILE A N 1
ATOM 675 C CA . ILE A 1 83 ? 9.063 -0.378 2.528 1.00 88.81 83 ILE A CA 1
ATOM 676 C C . ILE A 1 83 ? 8.395 0.968 2.811 1.00 88.81 83 ILE A C 1
ATOM 678 O O . ILE A 1 83 ? 7.512 1.063 3.658 1.00 88.81 83 ILE A O 1
ATOM 682 N N . HIS A 1 84 ? 8.832 2.009 2.104 1.00 87.38 84 HIS A N 1
ATOM 683 C CA . HIS A 1 84 ? 8.243 3.342 2.199 1.00 87.38 84 HIS A CA 1
ATOM 684 C C . HIS A 1 84 ? 7.164 3.488 1.128 1.00 87.38 84 HIS A C 1
ATOM 686 O O . HIS A 1 84 ? 7.411 3.199 -0.043 1.00 87.38 84 HIS A O 1
ATOM 692 N N . ILE A 1 85 ? 5.978 3.929 1.536 1.00 90.94 85 ILE A N 1
ATOM 693 C CA . ILE A 1 85 ? 4.845 4.165 0.641 1.00 90.94 85 ILE A CA 1
ATOM 694 C C . ILE A 1 85 ? 4.703 5.674 0.465 1.00 90.94 85 ILE A C 1
ATOM 696 O O . ILE A 1 85 ? 4.634 6.408 1.448 1.00 90.94 85 ILE A O 1
ATOM 700 N N . THR A 1 86 ? 4.662 6.132 -0.784 1.00 93.12 86 THR A N 1
ATOM 701 C CA . THR A 1 86 ? 4.486 7.545 -1.131 1.00 93.12 86 THR A CA 1
ATOM 702 C C . THR A 1 86 ? 3.455 7.696 -2.241 1.00 93.12 86 THR A C 1
ATOM 704 O O . THR A 1 86 ? 3.152 6.751 -2.972 1.00 93.12 86 THR A O 1
ATOM 707 N N . SER A 1 87 ? 2.910 8.903 -2.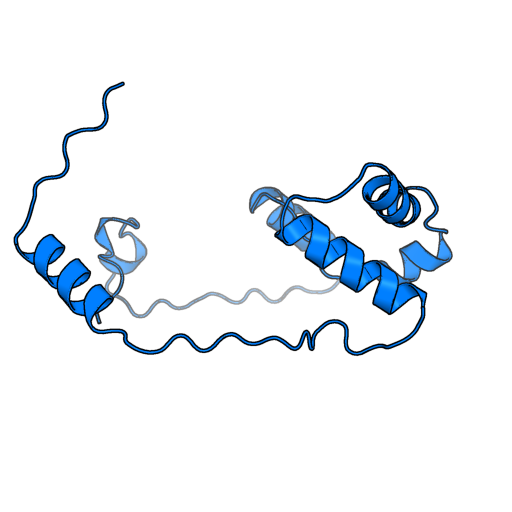374 1.00 95.38 87 SER A N 1
ATOM 708 C CA . SER A 1 87 ? 1.870 9.191 -3.364 1.00 95.38 87 SER A CA 1
ATOM 709 C C . SER A 1 87 ? 2.417 9.337 -4.786 1.00 95.38 87 SER A C 1
ATOM 711 O O . SER A 1 87 ? 1.679 9.109 -5.742 1.00 95.38 87 SER A O 1
ATOM 713 N N . GLN A 1 88 ? 3.688 9.730 -4.952 1.00 95.50 88 GLN A N 1
ATOM 714 C CA . GLN A 1 88 ? 4.277 9.998 -6.266 1.00 95.50 88 GLN A CA 1
ATOM 715 C C . GLN A 1 88 ? 5.456 9.080 -6.580 1.00 95.50 88 GLN A C 1
ATOM 717 O O . GLN A 1 88 ? 6.299 8.781 -5.735 1.00 95.50 88 GLN A O 1
ATOM 722 N N . LYS A 1 89 ? 5.565 8.698 -7.859 1.00 94.81 89 LYS A N 1
ATOM 723 C CA . LYS A 1 89 ? 6.678 7.878 -8.364 1.00 94.81 89 LYS A CA 1
ATOM 724 C C . LYS A 1 89 ? 8.037 8.570 -8.241 1.00 94.81 89 LYS A C 1
ATOM 726 O O . LYS A 1 89 ? 9.037 7.877 -8.075 1.00 94.81 89 LYS A O 1
ATOM 731 N N . ILE A 1 90 ? 8.076 9.901 -8.342 1.00 95.38 90 ILE A N 1
ATOM 732 C CA . ILE A 1 90 ? 9.317 10.672 -8.195 1.00 95.38 90 ILE A CA 1
ATOM 733 C C . ILE A 1 90 ? 9.896 10.493 -6.787 1.00 95.38 90 ILE A C 1
ATOM 735 O O . ILE A 1 90 ? 11.059 10.120 -6.660 1.00 95.38 90 ILE A O 1
ATOM 739 N N . ASP A 1 91 ? 9.054 10.581 -5.755 1.00 95.19 91 ASP A N 1
ATOM 740 C CA . ASP A 1 91 ? 9.459 10.373 -4.362 1.00 95.19 91 ASP A CA 1
ATOM 741 C C . ASP A 1 91 ? 9.988 8.947 -4.143 1.00 95.19 91 ASP A C 1
ATOM 743 O O . ASP A 1 91 ? 11.028 8.748 -3.515 1.00 95.19 91 ASP A O 1
ATOM 747 N N . VAL A 1 92 ? 9.314 7.937 -4.716 1.00 94.31 92 VAL A N 1
ATOM 748 C CA . VAL A 1 92 ? 9.776 6.537 -4.660 1.00 94.31 92 VAL A CA 1
ATOM 749 C C . VAL A 1 92 ? 11.171 6.402 -5.270 1.00 94.31 92 VAL A C 1
ATOM 751 O O . VAL A 1 92 ? 12.035 5.726 -4.708 1.00 94.31 92 VAL A O 1
ATOM 754 N N . HIS A 1 93 ? 11.399 7.026 -6.429 1.00 94.31 93 HIS A N 1
ATOM 755 C CA . HIS A 1 93 ? 12.688 6.981 -7.108 1.00 94.31 93 HIS A CA 1
ATOM 756 C C . HIS A 1 93 ? 13.792 7.609 -6.251 1.00 94.31 93 HIS A C 1
ATOM 758 O O . HIS A 1 93 ? 14.833 6.984 -6.047 1.00 94.31 93 HIS A O 1
ATOM 764 N N . GLU A 1 94 ? 13.555 8.805 -5.714 1.00 95.69 94 GLU A N 1
ATOM 765 C CA . GLU A 1 94 ? 14.526 9.520 -4.885 1.00 95.69 94 GLU A CA 1
ATOM 766 C C . GLU A 1 94 ? 14.876 8.745 -3.610 1.00 95.69 94 GLU A C 1
ATOM 768 O O . GLU A 1 94 ? 16.060 8.540 -3.324 1.00 95.69 94 GLU A O 1
ATOM 773 N N . ILE A 1 95 ? 13.869 8.231 -2.893 1.00 93.06 95 ILE A N 1
ATOM 774 C CA . ILE A 1 95 ? 14.067 7.430 -1.677 1.00 93.06 95 ILE A CA 1
ATOM 775 C C . ILE A 1 95 ? 14.878 6.170 -1.992 1.00 93.06 95 ILE A C 1
ATOM 777 O O . ILE A 1 95 ? 15.860 5.872 -1.306 1.00 93.06 95 ILE A O 1
ATOM 781 N N . ASN A 1 96 ? 14.508 5.434 -3.042 1.00 93.50 96 ASN A N 1
ATOM 782 C CA . ASN A 1 96 ? 15.176 4.181 -3.388 1.00 93.50 96 ASN A CA 1
ATOM 783 C C . ASN A 1 96 ? 16.618 4.402 -3.850 1.00 93.50 96 ASN A C 1
ATOM 785 O O . ASN A 1 96 ? 17.509 3.661 -3.437 1.00 93.50 96 ASN A O 1
ATOM 789 N N . ILE A 1 97 ? 16.879 5.432 -4.660 1.00 93.56 97 ILE A N 1
ATOM 790 C CA . ILE A 1 97 ? 18.243 5.782 -5.076 1.00 93.56 97 ILE A CA 1
ATOM 791 C C . ILE A 1 97 ? 19.076 6.256 -3.882 1.00 93.56 97 ILE A C 1
ATOM 793 O O . ILE A 1 97 ? 20.245 5.880 -3.779 1.00 93.56 97 ILE A O 1
ATOM 797 N N . GLY A 1 98 ? 18.497 7.036 -2.966 1.00 92.50 98 GLY A N 1
ATOM 798 C CA . GLY A 1 98 ? 19.151 7.436 -1.719 1.00 92.50 98 GLY A CA 1
ATOM 799 C C . GLY A 1 98 ? 19.575 6.228 -0.882 1.00 92.50 98 GLY A C 1
ATOM 800 O O . GLY A 1 98 ? 20.750 6.101 -0.527 1.00 92.50 98 GLY A O 1
ATOM 801 N N . LYS A 1 99 ? 18.651 5.285 -0.653 1.00 90.56 99 LYS A N 1
ATOM 802 C CA . LYS A 1 99 ? 18.933 4.032 0.064 1.00 90.56 99 LYS A CA 1
ATOM 803 C C . LYS A 1 99 ? 19.985 3.186 -0.651 1.00 90.56 99 LYS A C 1
ATOM 805 O O . LYS A 1 99 ? 20.928 2.732 -0.009 1.00 90.56 99 LYS A O 1
ATOM 810 N N . LEU A 1 100 ? 19.898 3.040 -1.974 1.00 92.12 100 LEU A N 1
ATOM 811 C CA . LEU A 1 100 ?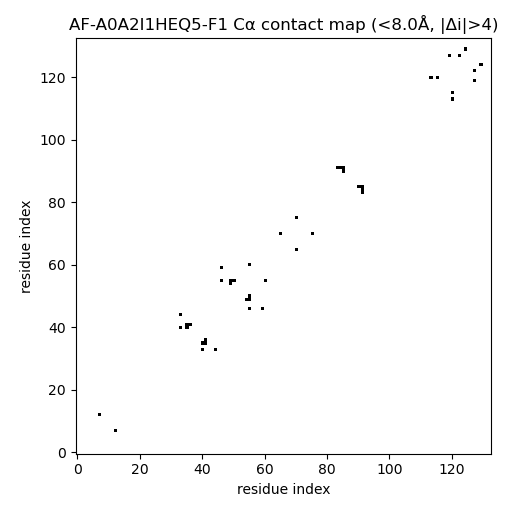 20.885 2.294 -2.759 1.00 92.12 100 LEU A CA 1
ATOM 812 C C . LEU A 1 100 ? 22.291 2.896 -2.618 1.00 92.12 100 LEU A C 1
ATOM 814 O O . LEU A 1 100 ? 23.252 2.165 -2.396 1.00 92.12 100 LEU A O 1
ATOM 818 N N . LYS A 1 101 ? 22.412 4.229 -2.689 1.00 92.50 101 LYS A N 1
ATOM 819 C CA . LYS A 1 101 ? 23.689 4.936 -2.499 1.00 92.50 101 LYS A CA 1
ATOM 820 C C . LYS A 1 101 ? 24.254 4.746 -1.088 1.00 92.50 101 LYS A C 1
ATOM 822 O O . LYS A 1 101 ? 25.463 4.587 -0.948 1.00 92.50 101 LYS A O 1
ATOM 827 N N . SER A 1 102 ? 23.404 4.715 -0.058 1.00 92.00 102 SER A N 1
ATOM 828 C CA . SER A 1 102 ? 23.850 4.520 1.332 1.00 92.00 102 SER A CA 1
ATOM 829 C C . SER A 1 102 ? 24.452 3.141 1.621 1.00 92.00 102 SER A C 1
ATOM 831 O O . SER A 1 102 ? 25.182 3.006 2.599 1.00 92.00 102 SER A O 1
ATOM 833 N N . LEU A 1 103 ? 24.219 2.137 0.764 1.00 91.00 103 LEU A N 1
ATOM 834 C CA . LEU A 1 103 ? 24.845 0.818 0.912 1.00 91.00 103 LEU A CA 1
ATOM 835 C C . LEU A 1 103 ? 26.366 0.860 0.716 1.00 91.00 103 LEU A C 1
ATOM 837 O O . LEU A 1 103 ? 27.048 -0.067 1.143 1.00 91.00 103 LEU A O 1
ATOM 841 N N . ASN A 1 104 ? 26.889 1.910 0.066 1.00 91.88 104 ASN A N 1
ATOM 842 C CA . ASN A 1 104 ? 28.317 2.096 -0.206 1.00 91.88 104 ASN A CA 1
ATOM 843 C C . ASN A 1 104 ? 28.984 0.838 -0.809 1.00 91.88 104 ASN A C 1
ATOM 845 O O . ASN A 1 104 ? 30.091 0.451 -0.437 1.00 91.88 104 ASN A O 1
ATOM 849 N N . ALA A 1 105 ? 28.270 0.178 -1.722 1.00 93.44 105 ALA A N 1
ATOM 850 C CA . ALA A 1 105 ? 28.666 -1.073 -2.357 1.00 93.44 105 ALA A CA 1
ATOM 851 C C . ALA A 1 105 ? 28.731 -0.918 -3.882 1.00 93.44 105 ALA A C 1
ATOM 853 O O . ALA A 1 105 ? 28.146 0.000 -4.462 1.00 93.44 105 ALA A O 1
ATOM 854 N N . LEU A 1 106 ? 29.433 -1.839 -4.547 1.00 92.75 106 LEU A N 1
ATOM 855 C CA . LEU A 1 106 ? 29.459 -1.897 -6.007 1.00 92.75 106 LEU A CA 1
ATOM 856 C C . LEU A 1 106 ? 28.056 -2.207 -6.544 1.00 92.75 106 LEU A C 1
ATOM 858 O O . LEU A 1 106 ? 27.416 -3.168 -6.119 1.00 92.75 106 LEU A O 1
ATOM 862 N N . VAL A 1 107 ? 27.592 -1.406 -7.503 1.00 92.00 107 VAL A N 1
ATOM 863 C CA . VAL A 1 107 ? 26.272 -1.562 -8.125 1.00 92.00 107 VAL A CA 1
ATOM 864 C C . VAL A 1 107 ? 26.432 -2.212 -9.493 1.00 92.00 107 VAL A C 1
ATOM 866 O O . VAL A 1 107 ? 27.044 -1.643 -10.397 1.00 92.00 107 VAL A O 1
ATOM 869 N N . ALA A 1 108 ? 25.847 -3.396 -9.663 1.00 93.88 108 ALA A N 1
ATOM 870 C CA . ALA A 1 108 ? 25.736 -4.028 -10.970 1.00 93.88 108 ALA A CA 1
ATOM 871 C C . ALA A 1 108 ? 24.603 -3.373 -11.771 1.00 93.88 108 ALA A C 1
ATOM 873 O O . ALA A 1 108 ? 23.466 -3.283 -11.307 1.00 93.88 108 ALA A O 1
ATOM 874 N N . ARG A 1 109 ? 24.901 -2.926 -12.994 1.00 92.06 109 ARG A N 1
ATOM 875 C CA . ARG A 1 109 ? 23.891 -2.384 -13.905 1.00 92.06 109 ARG A CA 1
ATOM 876 C C . ARG A 1 109 ? 23.313 -3.510 -14.752 1.00 92.06 109 ARG A C 1
ATOM 878 O O . ARG A 1 109 ? 24.026 -4.110 -15.549 1.0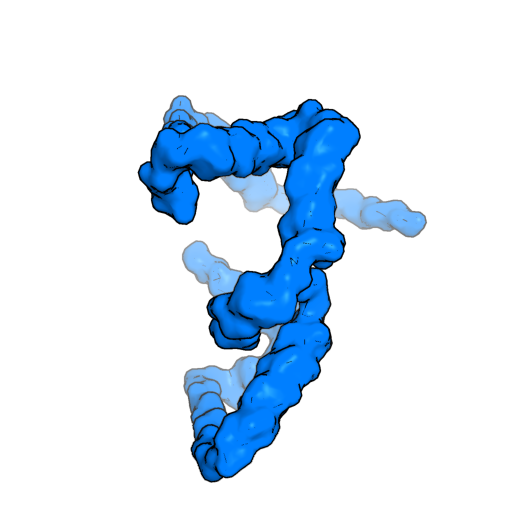0 92.06 109 ARG A O 1
ATOM 885 N N . VAL A 1 110 ? 22.018 -3.760 -14.595 1.00 91.00 110 VAL A N 1
ATOM 886 C CA . VAL A 1 110 ? 21.271 -4.721 -15.411 1.00 91.00 110 VAL A CA 1
ATOM 887 C C . VAL A 1 110 ? 20.474 -3.945 -16.453 1.00 91.00 110 VAL A C 1
ATOM 889 O O . VAL A 1 110 ? 19.684 -3.069 -16.106 1.00 91.00 110 VAL A O 1
ATOM 892 N N . TYR A 1 111 ? 20.710 -4.237 -17.729 1.00 86.50 111 TYR A N 1
ATOM 893 C CA . TYR A 1 111 ? 19.961 -3.645 -18.834 1.00 86.50 111 TYR A CA 1
ATOM 894 C C . TYR A 1 111 ? 18.800 -4.563 -19.207 1.00 86.50 111 TYR A C 1
ATOM 896 O O . TYR A 1 111 ? 18.990 -5.768 -19.365 1.00 86.50 111 TYR A O 1
ATOM 904 N N . ALA A 1 112 ? 17.606 -3.996 -19.359 1.00 85.50 112 ALA A N 1
ATOM 905 C CA . ALA A 1 112 ? 16.486 -4.727 -19.930 1.00 85.50 112 ALA A CA 1
ATOM 906 C C . ALA A 1 112 ? 16.717 -4.934 -21.435 1.00 85.50 112 ALA A C 1
ATOM 908 O O . ALA A 1 112 ? 17.159 -4.018 -22.129 1.00 85.50 112 ALA A O 1
ATOM 909 N N . VAL A 1 113 ? 16.405 -6.131 -21.934 1.00 82.69 113 VAL A N 1
ATOM 910 C CA . VAL A 1 113 ? 16.340 -6.423 -23.370 1.00 82.69 113 VAL A CA 1
ATOM 911 C C . VAL A 1 113 ? 14.868 -6.476 -23.751 1.00 82.69 113 VAL A C 1
ATOM 913 O O . VAL A 1 113 ? 14.115 -7.280 -23.207 1.00 82.69 113 VAL A O 1
ATOM 916 N N . HIS A 1 114 ? 14.454 -5.607 -24.665 1.00 75.31 114 HIS A N 1
ATOM 917 C CA . HIS A 1 114 ? 13.090 -5.580 -25.180 1.00 75.31 114 HIS A CA 1
ATOM 918 C C . HIS A 1 114 ? 13.051 -6.341 -26.508 1.00 75.31 114 HIS A C 1
ATOM 920 O O . HIS A 1 114 ? 13.780 -5.995 -27.431 1.00 75.31 114 HIS A O 1
ATOM 926 N N . THR A 1 115 ? 12.222 -7.381 -26.606 1.00 69.12 115 THR A N 1
ATOM 927 C CA . THR A 1 115 ? 12.088 -8.227 -27.809 1.00 69.12 115 THR A CA 1
ATOM 928 C C . THR A 1 115 ? 10.887 -7.841 -28.681 1.00 69.12 115 THR A C 1
ATOM 930 O O . THR A 1 115 ? 10.295 -8.699 -29.327 1.00 69.12 115 THR A O 1
ATOM 933 N N . GLY A 1 116 ? 10.498 -6.564 -28.679 1.00 65.12 116 GLY A N 1
ATOM 934 C CA . GLY A 1 116 ? 9.566 -6.008 -29.665 1.00 65.12 116 GLY A CA 1
ATOM 935 C C . GLY A 1 116 ? 10.329 -5.353 -30.818 1.00 65.12 116 GLY A C 1
ATOM 936 O O . GLY A 1 116 ? 11.483 -4.962 -30.639 1.00 65.12 116 GLY A O 1
ATOM 937 N N . ASP A 1 117 ? 9.693 -5.216 -31.985 1.00 61.50 117 ASP A N 1
ATOM 938 C CA . ASP A 1 117 ? 10.253 -4.456 -33.113 1.00 61.50 117 ASP A CA 1
ATOM 939 C C . ASP A 1 117 ? 10.674 -3.041 -32.670 1.00 61.50 117 ASP A C 1
ATOM 941 O O . ASP A 1 117 ? 10.146 -2.509 -31.694 1.00 61.50 117 ASP A O 1
ATOM 945 N N . ASN A 1 118 ? 11.614 -2.398 -33.375 1.00 59.75 118 ASN A N 1
ATOM 946 C CA . ASN A 1 118 ? 12.162 -1.076 -33.006 1.00 59.75 118 ASN A CA 1
ATOM 947 C C . ASN A 1 118 ? 11.090 -0.005 -32.698 1.00 59.75 118 ASN A C 1
ATOM 949 O O . ASN A 1 118 ? 11.345 0.904 -31.903 1.00 59.75 118 ASN A O 1
ATOM 953 N N . GLU A 1 119 ? 9.898 -0.136 -33.280 1.00 58.12 119 GLU A N 1
ATOM 954 C CA . GLU A 1 119 ? 8.735 0.718 -33.026 1.00 58.12 119 GLU A CA 1
ATOM 955 C C . GLU A 1 119 ? 8.085 0.475 -31.652 1.00 58.12 119 GLU A C 1
ATOM 957 O O . GLU A 1 119 ? 7.617 1.418 -31.027 1.00 58.12 119 GLU A O 1
ATOM 962 N N . ALA A 1 120 ? 8.136 -0.741 -31.101 1.00 57.50 120 ALA A N 1
ATOM 963 C CA . ALA A 1 120 ? 7.616 -1.062 -29.767 1.00 57.50 120 ALA A CA 1
ATOM 964 C C . ALA A 1 120 ? 8.406 -0.378 -28.637 1.00 57.50 120 ALA A C 1
ATOM 966 O O . ALA A 1 120 ? 7.852 -0.081 -27.583 1.00 57.50 120 ALA A O 1
ATOM 967 N N . SER A 1 121 ? 9.694 -0.090 -28.858 1.00 57.78 121 SER A N 1
ATOM 968 C CA . SER A 1 121 ? 10.531 0.648 -27.896 1.00 57.78 121 SER A CA 1
ATOM 969 C C . SER A 1 121 ? 10.259 2.160 -27.871 1.00 57.78 121 SER A C 1
ATOM 971 O O . SER A 1 121 ? 10.703 2.849 -26.952 1.00 57.78 121 SER A O 1
ATOM 973 N N . LYS A 1 122 ? 9.549 2.674 -28.886 1.00 60.44 122 LYS A N 1
ATOM 974 C CA . LYS A 1 122 ? 9.245 4.100 -29.099 1.00 60.44 122 LYS A CA 1
ATOM 975 C C . LYS A 1 122 ? 7.747 4.409 -29.116 1.00 60.44 122 LYS A C 1
ATOM 977 O O . LYS A 1 122 ? 7.386 5.583 -29.142 1.00 60.44 122 LYS A O 1
ATOM 982 N N . ALA A 1 123 ? 6.901 3.382 -29.122 1.00 57.66 123 ALA A N 1
ATOM 983 C CA . ALA A 1 123 ? 5.458 3.517 -29.090 1.00 57.66 123 ALA A CA 1
ATOM 984 C C . ALA A 1 123 ? 5.038 4.187 -27.778 1.00 57.66 123 ALA A C 1
ATOM 986 O O . ALA A 1 123 ? 5.406 3.743 -26.688 1.00 57.66 123 ALA A O 1
ATOM 987 N N . ASP A 1 124 ? 4.274 5.272 -27.888 1.00 58.34 124 ASP A N 1
ATOM 988 C CA . ASP A 1 124 ? 3.601 5.833 -26.728 1.00 58.34 124 ASP A CA 1
ATOM 989 C C . ASP A 1 124 ? 2.501 4.877 -26.232 1.00 58.34 124 ASP A C 1
ATOM 991 O O . ASP A 1 124 ? 2.124 3.899 -26.888 1.00 58.34 124 ASP A O 1
ATOM 995 N N . PHE A 1 125 ? 2.004 5.148 -25.028 1.00 54.84 125 PHE A N 1
ATOM 996 C CA . PHE A 1 125 ? 0.990 4.324 -24.375 1.00 54.84 125 PHE A CA 1
ATOM 997 C C . PHE A 1 125 ? -0.291 4.163 -25.220 1.00 54.84 125 PHE A C 1
ATOM 999 O O . PHE A 1 125 ? -0.904 3.098 -25.183 1.00 54.84 125 PHE A O 1
ATOM 1006 N N . ASP A 1 126 ? -0.657 5.176 -26.014 1.00 58.53 126 ASP A N 1
ATOM 1007 C CA . ASP A 1 126 ? -1.825 5.140 -26.907 1.00 58.53 126 ASP A CA 1
ATOM 1008 C C . ASP A 1 126 ? -1.583 4.251 -28.141 1.00 58.53 126 ASP A C 1
ATOM 1010 O O . ASP A 1 126 ? -2.481 3.541 -28.598 1.00 58.53 126 ASP A O 1
ATOM 1014 N N . THR A 1 127 ? -0.355 4.236 -28.664 1.00 56.91 127 THR A N 1
ATOM 1015 C CA . THR A 1 127 ? 0.056 3.425 -29.820 1.00 56.91 127 THR A CA 1
ATOM 1016 C C . THR A 1 127 ? 0.186 1.948 -29.454 1.00 56.91 127 THR A C 1
ATOM 1018 O O . THR A 1 127 ? -0.081 1.075 -30.279 1.00 56.91 127 THR A O 1
ATOM 1021 N N . ALA A 1 128 ? 0.541 1.649 -28.203 1.00 56.09 128 ALA A N 1
ATOM 1022 C CA . ALA A 1 128 ? 0.757 0.291 -27.716 1.00 56.09 128 ALA A CA 1
ATOM 1023 C C . ALA A 1 128 ? -0.524 -0.549 -27.534 1.00 56.09 128 ALA A C 1
ATOM 1025 O O . ALA A 1 128 ? -0.390 -1.670 -27.044 1.00 56.09 128 ALA A O 1
ATOM 1026 N N . LYS A 1 129 ? -1.722 -0.026 -27.893 1.00 51.91 129 LYS A N 1
ATOM 1027 C CA . LYS A 1 129 ? -3.051 -0.686 -27.831 1.00 51.91 129 LYS A CA 1
ATOM 1028 C C . LYS A 1 129 ? -3.074 -1.835 -26.821 1.00 51.91 129 LYS A C 1
ATOM 1030 O O . LYS A 1 129 ? -3.101 -3.000 -27.216 1.00 51.91 129 LYS A O 1
ATOM 1035 N N . GLY A 1 130 ? -2.936 -1.484 -25.539 1.00 48.91 130 GLY A N 1
ATOM 1036 C CA . GLY A 1 130 ? -2.699 -2.442 -24.462 1.00 48.91 130 GLY A CA 1
ATOM 1037 C C . GLY A 1 130 ? -3.564 -3.689 -24.620 1.00 48.91 130 GLY A C 1
ATOM 1038 O O . GLY A 1 130 ? -4.778 -3.554 -24.687 1.00 48.91 130 GLY A O 1
ATOM 1039 N N . LEU A 1 131 ? -2.897 -4.846 -24.739 1.00 42.62 131 LEU A N 1
ATOM 1040 C CA . LEU A 1 131 ? -3.437 -6.211 -24.802 1.00 42.62 131 LEU A CA 1
ATOM 1041 C C . LEU A 1 131 ? -4.973 -6.284 -24.715 1.00 42.62 131 LEU A C 1
ATOM 1043 O O . LEU A 1 131 ? -5.535 -6.416 -23.628 1.00 42.62 131 LEU A O 1
ATOM 1047 N N . GLU A 1 132 ? -5.636 -6.236 -25.870 1.00 38.34 132 GLU A N 1
ATOM 1048 C CA . GLU A 1 132 ? -6.955 -6.849 -26.012 1.00 38.34 132 GLU A CA 1
ATOM 1049 C C . GLU A 1 132 ? -6.724 -8.368 -25.994 1.00 38.34 132 GLU A C 1
ATOM 1051 O O . GLU A 1 132 ? -6.101 -8.916 -26.906 1.00 38.34 132 GLU A O 1
ATOM 1056 N N . ALA A 1 133 ? -7.114 -9.011 -24.891 1.00 39.59 133 ALA A N 1
ATOM 1057 C CA . ALA A 1 133 ? -7.208 -10.466 -24.784 1.00 39.59 133 ALA A CA 1
ATOM 1058 C C . ALA A 1 133 ? -8.448 -10.984 -25.523 1.00 39.59 133 ALA A C 1
ATOM 1060 O O . ALA A 1 133 ? -9.481 -10.273 -25.497 1.00 39.59 133 ALA A O 1
#

Foldseek 3Di:
DDDDDDDPDVVVVVVVVVVVPDPDDDDDPDDDVLPDDDPVSVLLVVQVVCVVVVNHDPVSVVVVVCCVPVQDPVNCVVCVVPDDDDDDPVVVVVVVVVVVVVVVDDDDDDDDDDPDDPVVVVDDPVRPPPDPD

pLDDT: mean 78.82, std 16.25, range [36.38, 95.69]

Secondary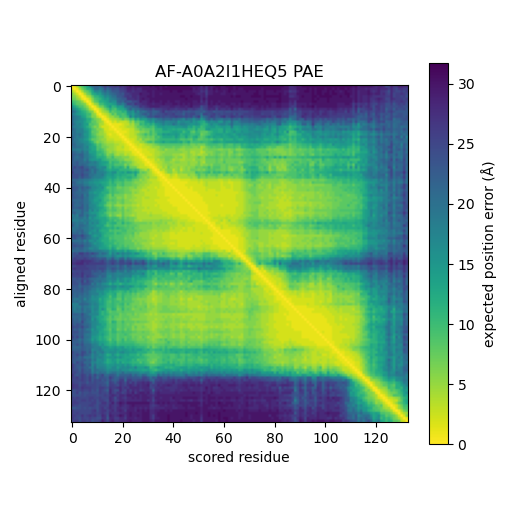 structure (DSSP, 8-state):
-PPPPPP--HHHHHHHHHHTT-----------TT---SHHHHHHHHHHHHHHTT---HHHHHHHHHHHHS--HHHHHHTTTSPP--SSHHHHHHHHHHHHHHT-SPPPPPPPPP-S-TTTTT--TTTT-----

Sequence (133 aa):
MYSKKPRHDSLSNNSMNVYNQFQEVYQLDTVRHQSGNSPEQRLFKDILMQLYDGVSTIDDWKILAICFNNSSTTENNQFMNAIHITSQKIDVHEINIGKLKSLNALVARVYAVHTGDNEASKADFDTAKGLEA

Radius of gyration: 23.94 Å; Cα contacts (8 Å, |Δi|>4): 23; chains: 1; bounding box: 55×37×55 Å

Mean predicted aligned error: 13.65 Å

Solvent-accessible surface area (backbone atoms only — not comparable to full-atom values): 8945 Å² total; per-residue (Å²): 133,83,79,77,78,82,78,87,48,78,64,63,59,50,54,55,53,56,59,70,64,63,87,76,84,89,80,86,88,77,72,69,95,66,72,61,80,49,74,67,47,47,52,51,51,52,46,53,51,29,52,73,74,70,66,60,50,74,66,53,52,52,59,58,44,46,66,73,77,63,57,45,75,68,56,50,59,73,50,68,84,52,89,84,85,73,96,46,72,67,60,51,50,52,54,52,51,51,54,58,59,70,65,77,64,91,79,84,86,82,79,88,83,78,94,57,60,82,59,64,81,68,48,49,79,79,73,55,60,72,82,82,127